Protein AF-A0A1B8Y2W3-F1 (afdb_monomer_lite)

Radius of gyration: 11.26 Å; chains: 1; bounding box: 24×29×20 Å

Structure (mmCIF, N/CA/C/O backbone):
data_AF-A0A1B8Y2W3-F1
#
_entry.id   AF-A0A1B8Y2W3-F1
#
loop_
_atom_site.group_PDB
_atom_site.id
_atom_site.type_symbol
_atom_site.label_atom_id
_atom_site.label_alt_id
_atom_site.label_comp_id
_atom_site.label_asym_id
_atom_site.label_entity_id
_atom_site.label_seq_id
_atom_site.pdbx_PDB_ins_code
_atom_site.Cartn_x
_atom_site.Cartn_y
_atom_site.Cartn_z
_atom_site.occupancy
_atom_site.B_iso_or_equiv
_atom_site.auth_seq_id
_atom_site.auth_comp_id
_atom_site.auth_asym_id
_atom_site.auth_atom_id
_atom_site.pdbx_PDB_model_num
ATOM 1 N N . ILE A 1 1 ? 2.433 -14.473 0.495 1.00 82.44 1 ILE A N 1
ATOM 2 C CA . ILE A 1 1 ? 1.674 -14.319 1.768 1.00 82.44 1 ILE A CA 1
ATOM 3 C C . ILE A 1 1 ? 1.274 -12.860 2.002 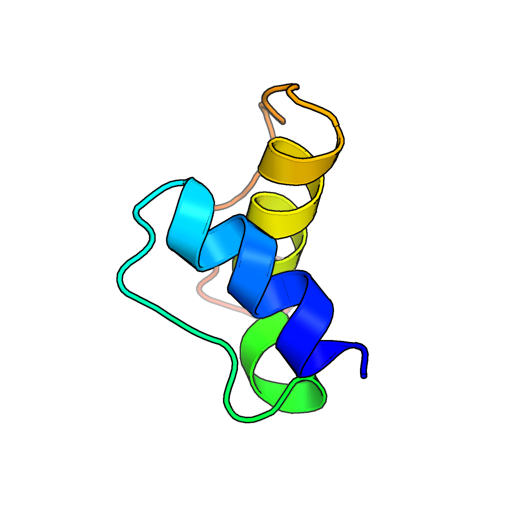1.00 82.44 1 ILE A C 1
ATOM 5 O O . ILE A 1 1 ? 0.117 -12.557 1.762 1.00 82.44 1 ILE A O 1
ATOM 9 N N . TYR A 1 2 ? 2.169 -11.943 2.404 1.00 88.25 2 TYR A N 1
ATOM 10 C CA . TYR A 1 2 ? 1.775 -10.544 2.688 1.00 88.25 2 TYR A CA 1
ATOM 11 C C . TYR A 1 2 ? 1.304 -9.762 1.453 1.00 88.25 2 TYR A C 1
ATOM 13 O O . TYR A 1 2 ? 0.315 -9.041 1.531 1.00 88.25 2 TYR A O 1
ATOM 21 N N . THR A 1 3 ? 1.952 -9.966 0.304 1.00 93.25 3 THR A N 1
ATOM 22 C CA . THR A 1 3 ? 1.529 -9.388 -0.981 1.00 93.25 3 THR A CA 1
ATOM 23 C C . THR A 1 3 ? 0.125 -9.840 -1.377 1.00 93.25 3 THR A C 1
ATOM 25 O O . THR A 1 3 ? -0.714 -9.017 -1.722 1.00 93.25 3 THR A O 1
ATOM 28 N N . ASP A 1 4 ? -0.152 -11.143 -1.289 1.00 93.19 4 ASP A N 1
ATOM 29 C CA . ASP A 1 4 ? -1.450 -11.713 -1.673 1.00 93.19 4 ASP A CA 1
ATOM 30 C C . ASP A 1 4 ? -2.567 -11.244 -0.739 1.00 93.19 4 ASP A C 1
ATOM 32 O O . ASP A 1 4 ? -3.651 -10.883 -1.194 1.00 93.19 4 ASP A O 1
ATOM 36 N N . TRP A 1 5 ? -2.281 -11.197 0.566 1.00 93.50 5 TRP A N 1
ATOM 37 C CA . TRP A 1 5 ? -3.193 -10.659 1.572 1.00 93.50 5 TRP A CA 1
ATOM 38 C C . TRP A 1 5 ? -3.529 -9.191 1.290 1.00 93.50 5 TRP A C 1
ATOM 40 O O . TRP A 1 5 ? -4.702 -8.842 1.216 1.00 93.50 5 TRP A O 1
ATOM 50 N N . ALA A 1 6 ? -2.530 -8.338 1.053 1.00 93.44 6 ALA A N 1
ATOM 51 C CA . ALA A 1 6 ? -2.769 -6.926 0.767 1.00 93.44 6 ALA A CA 1
ATOM 52 C C . ALA A 1 6 ? -3.537 -6.730 -0.552 1.00 93.44 6 ALA A C 1
ATOM 54 O O . ALA A 1 6 ? -4.520 -5.989 -0.604 1.00 93.44 6 ALA A O 1
ATOM 55 N N . ASN A 1 7 ? -3.151 -7.462 -1.602 1.00 94.00 7 ASN A N 1
ATOM 56 C CA . ASN A 1 7 ? -3.829 -7.425 -2.897 1.00 94.00 7 ASN A CA 1
ATOM 57 C C . ASN A 1 7 ? -5.284 -7.895 -2.818 1.00 94.00 7 ASN A C 1
ATOM 59 O O . ASN A 1 7 ? -6.122 -7.367 -3.545 1.00 94.00 7 ASN A O 1
ATOM 63 N N . HIS A 1 8 ? -5.614 -8.831 -1.924 1.00 93.62 8 HIS A N 1
ATOM 64 C CA . HIS A 1 8 ? -6.999 -9.230 -1.683 1.00 93.62 8 HIS A CA 1
ATOM 65 C C . HIS A 1 8 ? -7.865 -8.038 -1.237 1.00 93.62 8 HIS A C 1
ATOM 67 O O . HIS A 1 8 ? -8.949 -7.826 -1.785 1.00 93.62 8 HIS A O 1
ATOM 73 N N . TYR A 1 9 ? -7.379 -7.222 -0.298 1.00 91.62 9 TYR A N 1
ATOM 74 C CA . TYR A 1 9 ? -8.105 -6.038 0.178 1.00 91.62 9 TYR A CA 1
ATOM 75 C C . TYR A 1 9 ? -8.124 -4.901 -0.856 1.00 91.62 9 TYR A C 1
ATOM 77 O O . TYR A 1 9 ? -9.170 -4.278 -1.067 1.00 91.62 9 TYR A O 1
ATOM 85 N N . LEU A 1 10 ? -7.019 -4.669 -1.569 1.00 91.25 10 LEU A N 1
ATOM 86 C CA . LEU A 1 10 ? -6.965 -3.682 -2.657 1.00 91.25 10 LEU A CA 1
ATOM 87 C C . LEU A 1 10 ? -7.946 -4.030 -3.790 1.00 91.25 10 LEU A C 1
ATOM 89 O O . LEU A 1 10 ? -8.721 -3.180 -4.229 1.00 91.25 10 LEU A O 1
ATOM 93 N N . ALA A 1 11 ? -7.997 -5.297 -4.209 1.00 91.88 11 ALA A N 1
ATOM 94 C CA . ALA A 1 11 ? -8.938 -5.756 -5.228 1.00 91.88 11 ALA A CA 1
ATOM 95 C C . ALA A 1 11 ? -10.396 -5.643 -4.756 1.00 91.88 11 ALA A C 1
ATOM 97 O O . ALA A 1 11 ? -11.255 -5.178 -5.506 1.00 91.88 11 ALA A O 1
ATOM 98 N N . LYS A 1 12 ? -10.677 -6.007 -3.496 1.00 88.56 12 LYS A N 1
ATOM 99 C CA . LYS A 1 12 ? -12.019 -5.903 -2.897 1.00 88.56 12 LYS A CA 1
ATOM 100 C C . LYS A 1 12 ? -12.541 -4.461 -2.855 1.00 88.56 12 LYS A C 1
ATOM 102 O O . LYS A 1 12 ? -13.743 -4.250 -2.98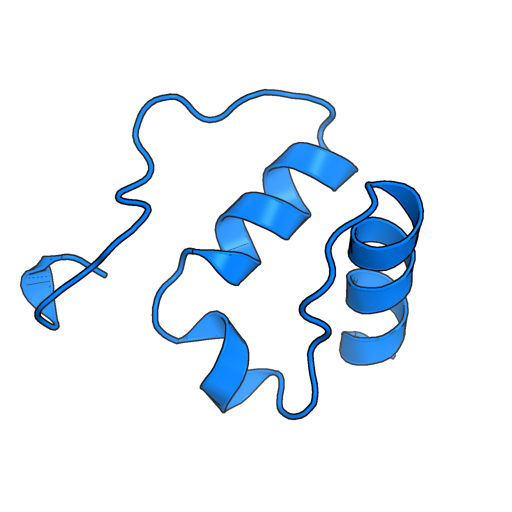0 1.00 88.56 12 LYS A O 1
ATOM 107 N N . SER A 1 13 ? -11.652 -3.485 -2.690 1.00 86.12 13 SER A N 1
ATOM 108 C CA . SER A 1 13 ? -11.981 -2.052 -2.653 1.00 86.12 13 SER A CA 1
ATOM 109 C C . SER A 1 13 ? -11.981 -1.376 -4.032 1.00 86.12 13 SER A C 1
ATOM 111 O O . SER A 1 13 ? -12.271 -0.186 -4.125 1.00 86.12 13 SER A O 1
ATOM 113 N N . GLY A 1 14 ? -11.696 -2.115 -5.111 1.00 87.12 14 GLY A N 1
ATOM 114 C CA . GLY A 1 14 ? -11.711 -1.595 -6.482 1.00 87.12 14 GLY A CA 1
ATOM 115 C C . GLY A 1 14 ? -10.446 -0.834 -6.895 1.00 87.12 14 GLY A C 1
ATOM 116 O O . GLY A 1 14 ? -10.463 -0.142 -7.917 1.00 87.12 14 GLY A O 1
ATOM 117 N N . HIS A 1 15 ? -9.346 -0.959 -6.144 1.00 87.31 15 HIS A N 1
ATOM 118 C CA . HIS A 1 15 ? -8.072 -0.354 -6.529 1.00 87.31 15 HIS A CA 1
ATOM 119 C C . HIS A 1 15 ? -7.532 -1.010 -7.806 1.00 87.31 15 HIS A C 1
ATOM 121 O O . HIS A 1 15 ? -7.459 -2.231 -7.934 1.00 87.31 15 HIS A O 1
ATOM 127 N N . LYS A 1 16 ? -7.126 -0.173 -8.768 1.00 81.12 16 LYS A N 1
ATOM 128 C CA . LYS A 1 16 ? -6.536 -0.622 -10.042 1.00 81.12 16 LYS A CA 1
ATOM 129 C C . LYS A 1 16 ? -5.055 -0.984 -9.910 1.00 81.12 16 LYS A C 1
ATOM 131 O O . LYS A 1 16 ? -4.524 -1.706 -10.750 1.00 81.12 16 LYS A O 1
ATOM 136 N N . ARG A 1 17 ? -4.382 -0.444 -8.890 1.00 85.25 17 ARG A N 1
ATOM 137 C CA . ARG A 1 17 ? -2.971 -0.694 -8.593 1.00 85.25 17 ARG A CA 1
ATOM 138 C C . ARG A 1 17 ? -2.881 -1.842 -7.590 1.00 85.25 17 ARG A C 1
ATOM 140 O O . ARG A 1 17 ? -3.502 -1.786 -6.537 1.00 85.25 17 ARG A O 1
ATOM 147 N N . LEU A 1 18 ? -2.113 -2.869 -7.939 1.00 89.75 18 LEU A N 1
ATOM 148 C CA . LEU A 1 18 ? -1.795 -4.004 -7.075 1.00 89.75 18 LEU A CA 1
ATOM 149 C C . LEU A 1 18 ? -0.294 -4.012 -6.782 1.00 89.75 18 LEU A C 1
ATOM 151 O O . LEU A 1 18 ? 0.498 -3.547 -7.606 1.00 89.75 18 LEU A O 1
ATOM 155 N N . ILE A 1 19 ? 0.078 -4.574 -5.636 1.00 92.31 19 ILE A N 1
ATOM 156 C CA . ILE A 1 19 ? 1.465 -4.760 -5.206 1.00 92.31 19 ILE A CA 1
ATOM 157 C C . ILE A 1 19 ? 2.108 -5.848 -6.056 1.00 92.31 19 ILE A C 1
ATOM 159 O O . ILE A 1 19 ? 1.607 -6.977 -6.115 1.00 92.31 19 ILE A O 1
ATOM 163 N N . LYS A 1 20 ? 3.240 -5.514 -6.670 1.00 92.62 20 LYS A N 1
ATOM 164 C CA . LYS A 1 20 ? 4.137 -6.447 -7.358 1.00 92.62 20 LYS A CA 1
ATOM 165 C C . LYS A 1 20 ? 5.387 -6.697 -6.526 1.00 92.62 20 LYS A C 1
ATOM 167 O O . LYS A 1 20 ? 5.796 -7.846 -6.383 1.00 92.62 20 LYS A O 1
ATOM 172 N N . ASP A 1 21 ? 5.943 -5.637 -5.947 1.00 91.88 21 ASP A N 1
ATOM 173 C CA . ASP A 1 21 ? 7.076 -5.687 -5.030 1.00 91.88 21 ASP A CA 1
ATOM 174 C C . ASP A 1 21 ? 6.701 -4.931 -3.759 1.00 91.88 21 ASP A C 1
ATOM 176 O O . ASP A 1 21 ? 6.604 -3.707 -3.749 1.00 91.88 21 ASP A O 1
ATOM 180 N N . LEU A 1 22 ? 6.493 -5.673 -2.671 1.00 88.31 22 LEU A N 1
ATOM 181 C CA . LEU A 1 22 ? 6.060 -5.090 -1.407 1.00 88.31 22 LEU A CA 1
ATOM 182 C C . LEU A 1 22 ? 7.060 -4.064 -0.870 1.00 88.31 22 LEU A C 1
ATOM 184 O O . LEU A 1 22 ? 6.629 -3.107 -0.245 1.00 88.31 22 LEU A O 1
ATOM 188 N N . GLN A 1 23 ? 8.364 -4.233 -1.097 1.00 88.50 23 GLN A N 1
ATOM 189 C CA . GLN A 1 23 ? 9.361 -3.292 -0.585 1.00 88.50 23 GLN A CA 1
ATOM 190 C C . GLN A 1 23 ? 9.325 -1.974 -1.360 1.00 88.50 23 GLN A C 1
ATOM 192 O O . GLN A 1 23 ? 9.445 -0.910 -0.757 1.00 88.50 23 GLN A O 1
ATOM 197 N N . GLN A 1 24 ? 9.123 -2.029 -2.678 1.00 90.50 24 GLN A N 1
ATOM 198 C CA . GLN A 1 24 ? 9.110 -0.833 -3.524 1.00 90.50 24 GLN A CA 1
ATOM 199 C C . GLN A 1 24 ? 7.745 -0.142 -3.558 1.00 90.50 24 GLN A C 1
ATOM 201 O O . GLN A 1 24 ? 7.669 1.079 -3.440 1.00 90.50 24 GLN A O 1
ATOM 206 N N . ASP A 1 25 ? 6.660 -0.903 -3.681 1.00 89.19 25 ASP A N 1
ATOM 207 C CA . ASP A 1 25 ? 5.325 -0.351 -3.936 1.00 89.19 25 ASP A CA 1
ATOM 208 C C . ASP A 1 25 ? 4.701 0.335 -2.713 1.00 89.19 25 ASP A C 1
ATOM 210 O O . ASP A 1 25 ? 3.781 1.131 -2.875 1.00 89.19 25 ASP A O 1
ATOM 214 N N . VAL A 1 26 ? 5.196 0.053 -1.502 1.00 88.69 26 VAL A N 1
ATOM 215 C CA . VAL A 1 26 ? 4.748 0.714 -0.259 1.00 88.69 26 VAL A CA 1
ATOM 216 C C . VAL A 1 26 ? 5.700 1.813 0.209 1.00 88.69 26 VAL A C 1
ATOM 218 O O . VAL A 1 26 ? 5.475 2.403 1.263 1.00 88.69 26 VAL A O 1
ATOM 221 N N . THR A 1 27 ? 6.777 2.070 -0.542 1.00 88.75 27 THR A N 1
ATOM 222 C CA . THR A 1 27 ? 7.848 2.984 -0.124 1.00 88.75 27 THR A CA 1
ATOM 223 C C . THR A 1 27 ? 7.306 4.384 0.153 1.00 88.75 27 THR A C 1
ATOM 225 O O . THR A 1 27 ? 7.684 4.983 1.150 1.00 88.75 27 THR A O 1
ATOM 228 N N . ASP A 1 28 ? 6.399 4.883 -0.688 1.00 85.88 28 ASP A N 1
ATOM 229 C CA . ASP A 1 28 ? 5.800 6.219 -0.5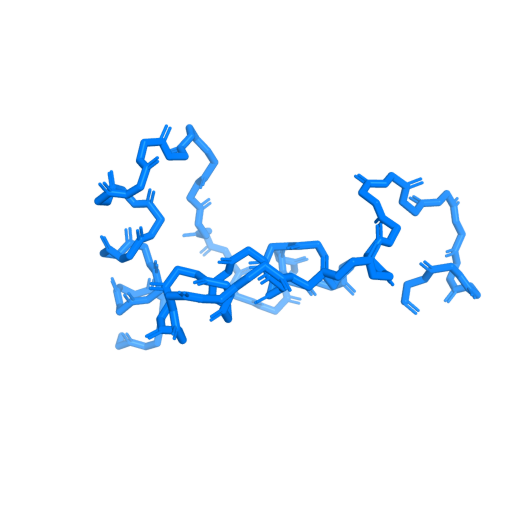81 1.00 85.88 28 ASP A CA 1
ATOM 230 C C . ASP A 1 28 ? 4.706 6.353 0.493 1.00 85.88 28 ASP A C 1
ATOM 232 O O . ASP A 1 28 ? 4.121 7.424 0.629 1.00 85.88 28 ASP A O 1
ATOM 236 N N . GLY A 1 29 ? 4.408 5.278 1.231 1.00 87.62 29 GLY A N 1
ATOM 237 C CA . GLY A 1 29 ? 3.407 5.256 2.297 1.00 87.62 29 GLY A CA 1
ATOM 238 C C . GLY A 1 29 ? 1.950 5.294 1.820 1.00 87.62 29 GLY A C 1
ATOM 239 O O . GLY A 1 29 ? 1.064 4.885 2.572 1.00 87.62 29 GLY A O 1
ATOM 240 N N . VAL A 1 30 ? 1.674 5.692 0.573 1.00 90.25 30 VAL A N 1
ATOM 241 C CA . VAL A 1 30 ? 0.308 5.861 0.047 1.00 90.25 30 VAL A CA 1
ATOM 242 C C . VAL A 1 30 ? -0.408 4.520 -0.008 1.00 90.25 30 VAL A C 1
ATOM 244 O O . VAL A 1 30 ? -1.487 4.358 0.559 1.00 90.25 30 VAL A O 1
ATOM 247 N N . LEU A 1 31 ? 0.229 3.527 -0.629 1.00 89.50 31 LEU A N 1
ATOM 248 C CA . LEU A 1 31 ? -0.374 2.208 -0.794 1.00 89.50 31 LEU A CA 1
ATOM 249 C C . LEU A 1 31 ? -0.524 1.473 0.549 1.00 89.50 31 LEU A C 1
ATOM 251 O O . LEU A 1 31 ? -1.478 0.727 0.759 1.00 89.50 31 LEU A O 1
ATOM 255 N N . LEU A 1 32 ? 0.405 1.713 1.482 1.00 91.06 32 LEU A N 1
ATOM 256 C CA . LEU A 1 32 ? 0.312 1.212 2.852 1.00 91.06 32 LEU A CA 1
ATOM 257 C C . LEU A 1 32 ? -0.918 1.789 3.558 1.00 91.06 32 LEU A C 1
ATOM 259 O O . LEU A 1 32 ? -1.688 1.048 4.171 1.00 91.06 32 LEU A O 1
ATOM 263 N N . ALA A 1 33 ? -1.117 3.098 3.448 1.00 91.38 33 ALA A N 1
ATOM 264 C CA . ALA A 1 33 ? -2.235 3.778 4.073 1.00 91.38 33 ALA A CA 1
ATOM 265 C C . ALA A 1 33 ? -3.579 3.351 3.454 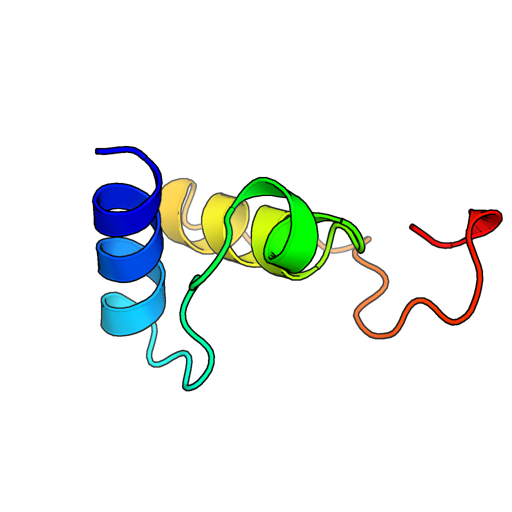1.00 91.38 33 ALA A C 1
ATOM 267 O O . ALA A 1 33 ? -4.544 3.126 4.183 1.00 91.38 33 ALA A O 1
ATOM 268 N N . GLU A 1 34 ? -3.632 3.121 2.138 1.00 89.06 34 GLU A N 1
ATOM 269 C CA . GLU A 1 34 ? -4.792 2.525 1.462 1.00 89.06 34 GLU A CA 1
ATOM 270 C C . GLU A 1 34 ? -5.152 1.147 2.039 1.00 89.06 34 GLU A C 1
ATOM 272 O O . GLU A 1 34 ? -6.315 0.905 2.367 1.00 89.06 34 GLU A O 1
ATOM 277 N N . ILE A 1 35 ? -4.168 0.262 2.237 1.00 91.69 35 ILE A N 1
ATOM 278 C CA . ILE A 1 35 ? -4.398 -1.064 2.837 1.00 91.69 35 ILE A CA 1
ATOM 279 C C . ILE A 1 35 ? -4.947 -0.929 4.261 1.00 91.69 35 ILE A C 1
ATOM 281 O O . ILE A 1 35 ? -5.906 -1.621 4.609 1.00 91.69 35 ILE A O 1
ATOM 285 N N . ILE A 1 36 ? -4.377 -0.034 5.076 1.00 91.38 36 ILE A N 1
ATOM 286 C CA . ILE A 1 36 ? -4.836 0.200 6.453 1.00 91.38 36 ILE A CA 1
ATOM 287 C C . ILE A 1 36 ? -6.288 0.681 6.458 1.00 91.38 36 ILE A C 1
ATOM 289 O O . ILE A 1 36 ? -7.096 0.110 7.186 1.00 91.38 36 ILE A O 1
ATOM 293 N N . GLN A 1 37 ? -6.647 1.656 5.617 1.00 91.56 37 GLN A N 1
ATOM 294 C CA . GLN A 1 37 ? -8.025 2.155 5.529 1.00 91.56 37 GLN A CA 1
ATOM 295 C C . GLN A 1 37 ? -9.017 1.045 5.169 1.00 91.56 37 GLN A C 1
ATOM 297 O O . GLN A 1 37 ? -10.091 0.943 5.761 1.00 91.56 37 GLN A O 1
ATOM 302 N N . VAL A 1 38 ? -8.654 0.179 4.217 1.00 90.69 38 VAL A N 1
ATOM 303 C CA . VAL A 1 38 ? -9.527 -0.916 3.777 1.00 90.69 38 VAL A CA 1
ATOM 304 C C . VAL A 1 38 ? -9.679 -1.991 4.860 1.00 90.69 38 VAL A C 1
ATOM 306 O O . VAL A 1 38 ? -10.767 -2.546 5.019 1.00 90.69 38 VAL A O 1
ATOM 309 N N . VAL A 1 39 ? -8.615 -2.296 5.607 1.00 91.12 39 VAL A N 1
ATOM 310 C CA . VAL A 1 39 ? -8.637 -3.319 6.668 1.00 91.12 39 VAL A CA 1
ATOM 311 C C . VAL A 1 39 ? -9.316 -2.808 7.940 1.00 91.12 39 VAL A C 1
ATOM 313 O O . VAL A 1 39 ? -10.084 -3.549 8.551 1.00 91.12 39 VAL A O 1
ATOM 316 N N . ALA A 1 40 ? -9.059 -1.557 8.324 1.00 92.06 40 ALA A N 1
ATOM 317 C CA . ALA A 1 40 ? -9.665 -0.913 9.489 1.00 92.06 40 ALA A CA 1
ATOM 318 C C . ALA A 1 40 ? -11.110 -0.459 9.230 1.00 92.06 40 ALA A C 1
ATOM 320 O O . ALA A 1 40 ? -11.856 -0.238 10.178 1.00 92.06 40 ALA A O 1
ATOM 321 N N . ASN A 1 41 ? -11.515 -0.344 7.959 1.00 89.88 41 ASN A N 1
ATOM 322 C CA . ASN A 1 41 ? -12.789 0.249 7.551 1.00 89.88 41 ASN A CA 1
ATOM 323 C C . ASN A 1 41 ? -12.970 1.679 8.106 1.00 89.88 41 ASN A C 1
ATOM 325 O O . ASN A 1 41 ? -14.077 2.100 8.443 1.00 89.88 41 ASN A O 1
ATOM 329 N N . GLU A 1 42 ? -11.864 2.419 8.183 1.00 92.38 42 GLU A N 1
ATOM 330 C CA . GLU A 1 42 ? -11.783 3.794 8.673 1.00 92.38 42 GLU A CA 1
ATOM 331 C C . GLU A 1 42 ? -11.010 4.655 7.674 1.00 92.38 42 GLU A C 1
ATOM 333 O O . GLU A 1 42 ? -10.091 4.187 6.999 1.00 92.38 42 GLU A O 1
ATOM 338 N N . LYS A 1 43 ? -11.390 5.930 7.569 1.00 87.88 43 LYS A N 1
ATOM 339 C CA . LYS A 1 43 ? -10.696 6.897 6.720 1.00 87.88 43 LYS A CA 1
ATOM 340 C C . LYS A 1 43 ? -9.583 7.564 7.523 1.00 87.88 43 LYS A C 1
ATOM 342 O O . LYS A 1 43 ? -9.831 8.049 8.621 1.00 87.88 43 LYS A O 1
ATOM 347 N N . ILE A 1 44 ? -8.386 7.635 6.952 1.00 88.12 44 ILE A N 1
ATOM 348 C CA . ILE A 1 44 ? -7.261 8.365 7.535 1.00 88.12 44 ILE A CA 1
ATOM 349 C C . ILE A 1 44 ? -7.232 9.742 6.865 1.00 88.12 44 ILE A C 1
ATOM 351 O O . ILE A 1 44 ? -7.101 9.846 5.646 1.00 88.12 44 ILE A O 1
ATOM 355 N N . GLU A 1 45 ? -7.419 10.805 7.645 1.00 85.31 45 GLU A N 1
ATOM 356 C CA . GLU A 1 45 ? -7.621 12.155 7.097 1.00 85.31 45 GLU A CA 1
ATOM 357 C C . GLU A 1 45 ? -6.313 12.850 6.677 1.00 85.31 45 GLU A C 1
ATOM 359 O O . GLU A 1 45 ? -6.328 13.648 5.742 1.00 85.31 45 GLU A O 1
ATOM 364 N N . ASP A 1 46 ? -5.177 12.468 7.268 1.00 85.06 46 ASP A N 1
ATOM 365 C CA . ASP A 1 46 ? -3.879 13.140 7.097 1.00 85.06 46 ASP A CA 1
ATOM 366 C C . ASP A 1 46 ? -2.883 12.361 6.212 1.00 85.06 46 ASP A C 1
ATOM 368 O O . ASP A 1 46 ? -1.686 12.299 6.496 1.00 85.06 46 ASP A O 1
ATOM 372 N N . ILE A 1 47 ? -3.355 11.747 5.118 1.00 86.88 47 ILE A N 1
ATOM 373 C CA . ILE A 1 47 ? -2.470 11.104 4.128 1.00 86.88 47 ILE A CA 1
ATOM 374 C C . ILE A 1 47 ? -2.114 12.089 3.015 1.00 86.88 47 ILE A C 1
ATOM 376 O O . ILE A 1 47 ? -2.981 12.603 2.303 1.00 86.88 47 ILE A O 1
ATOM 380 N N . ASN A 1 48 ? -0.817 12.266 2.766 1.00 85.94 48 ASN A N 1
ATOM 381 C CA . ASN A 1 48 ? -0.353 12.888 1.535 1.00 85.94 48 ASN A CA 1
ATOM 382 C C . ASN A 1 48 ? -0.487 11.908 0.357 1.00 85.94 48 ASN A C 1
ATOM 384 O O . ASN A 1 48 ? 0.374 11.063 0.148 1.00 85.94 48 ASN A O 1
ATOM 388 N N . GLY A 1 49 ? -1.547 12.036 -0.443 1.00 85.31 49 GLY A N 1
ATOM 389 C CA . GLY A 1 49 ? -1.784 11.150 -1.593 1.00 85.31 49 GLY A CA 1
ATOM 390 C C . GLY A 1 49 ? -0.827 11.339 -2.780 1.00 85.31 49 GLY A C 1
ATOM 391 O O . GLY A 1 49 ? -0.903 10.586 -3.749 1.00 85.31 49 GLY A O 1
ATOM 392 N N . CYS A 1 50 ? 0.049 12.349 -2.758 1.00 86.88 50 CYS A N 1
ATOM 393 C CA . CYS A 1 50 ? 1.020 12.591 -3.828 1.00 86.88 50 CYS A CA 1
ATOM 394 C C . CYS A 1 50 ? 2.349 13.136 -3.267 1.00 86.88 50 CYS A C 1
ATOM 396 O O . CYS A 1 50 ? 2.679 14.314 -3.466 1.00 86.88 50 CYS A O 1
ATOM 398 N N . PRO A 1 51 ? 3.124 12.305 -2.547 1.00 87.69 51 PRO A N 1
ATOM 399 C CA . PRO A 1 51 ? 4.427 12.697 -2.026 1.00 87.69 51 PRO A CA 1
ATOM 400 C C . PRO A 1 51 ? 5.401 12.989 -3.172 1.00 87.69 51 PRO A C 1
ATOM 402 O O . PRO A 1 51 ? 5.546 12.205 -4.108 1.00 87.69 51 PRO A O 1
ATOM 405 N N . LYS A 1 52 ? 6.073 14.145 -3.115 1.00 89.50 52 LYS A N 1
ATOM 406 C CA . LYS A 1 52 ? 7.009 14.607 -4.158 1.00 89.50 52 LYS A CA 1
ATOM 407 C C . LYS A 1 52 ? 8.471 14.486 -3.743 1.00 89.50 52 LYS A C 1
ATOM 409 O O . LYS A 1 52 ? 9.356 14.596 -4.588 1.00 89.50 52 LYS A O 1
ATOM 414 N N . ASN A 1 53 ? 8.745 14.315 -2.452 1.00 89.06 53 ASN A N 1
ATOM 415 C CA . ASN A 1 53 ? 10.093 14.168 -1.918 1.00 89.06 53 ASN A CA 1
ATOM 416 C C . ASN A 1 53 ? 10.103 13.269 -0.674 1.00 89.06 53 ASN A C 1
ATOM 418 O O . ASN A 1 53 ? 9.059 12.963 -0.110 1.00 89.06 53 ASN A O 1
ATOM 422 N N . ARG A 1 54 ? 11.301 12.867 -0.233 1.00 83.88 54 ARG A N 1
ATOM 423 C CA . ARG A 1 54 ? 11.472 11.940 0.898 1.00 83.88 54 ARG A CA 1
ATOM 424 C C . ARG A 1 54 ? 10.953 12.463 2.237 1.00 83.88 54 ARG A C 1
ATOM 426 O O . ARG A 1 54 ? 10.662 11.658 3.102 1.00 83.88 54 ARG A O 1
ATOM 433 N N . SER A 1 55 ? 10.845 13.778 2.414 1.00 88.00 55 SER A N 1
ATOM 434 C CA . SER A 1 55 ? 10.302 14.380 3.638 1.00 88.00 55 SER A CA 1
ATOM 435 C C . SER A 1 55 ? 8.770 14.383 3.674 1.00 88.00 55 SER A C 1
ATOM 437 O O . SER A 1 55 ? 8.191 14.79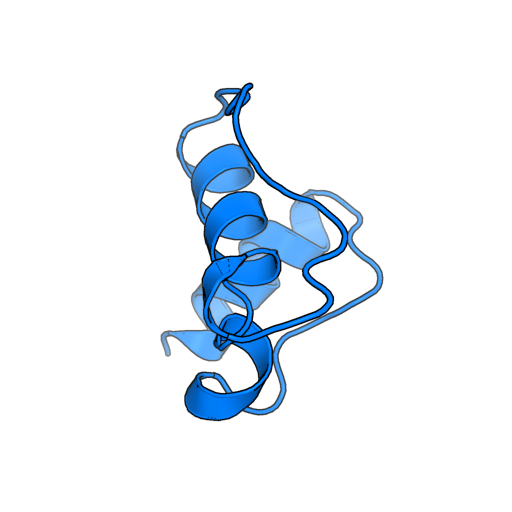2 4.672 1.00 88.00 55 SER A O 1
ATOM 439 N N . GLN A 1 56 ? 8.127 14.013 2.564 1.00 83.31 56 GLN A N 1
ATOM 440 C CA . GLN A 1 56 ? 6.676 13.978 2.382 1.00 83.31 56 GLN A CA 1
ATOM 441 C C . GLN A 1 56 ? 6.096 12.560 2.385 1.00 83.31 56 GLN A C 1
ATOM 443 O O . GLN A 1 56 ? 4.883 12.430 2.209 1.00 83.31 56 GLN A O 1
ATOM 448 N N . MET A 1 57 ? 6.969 11.556 2.497 1.00 75.50 57 MET A N 1
ATOM 449 C CA . MET A 1 57 ? 6.640 10.139 2.639 1.00 75.50 57 MET A CA 1
ATOM 450 C C . MET A 1 57 ? 6.372 9.809 4.105 1.00 75.50 57 MET A C 1
ATOM 452 O O . MET A 1 57 ? 7.071 10.401 4.961 1.00 75.50 57 MET A O 1
#

Foldseek 3Di:
DVQVVLQVLCVVVPNPDGDPDPVPVCQQVQSVQVSVCSVVVHDDPPQPNDDPDPVND

Sequence (57 aa):
IYTDWANHYLAKSGHKRLIKDLQQDVTDGVLLAEIIQVVANEKIEDINGCPKNRSQM

Secondary structure (DSSP, 8-state):
-HHHHHHHHHHHTT-S---S-HHHHTTTSHHHHHHHHHHHT---TT--SS--SGGG-

InterPro domains:
  IPR001715 Calponin homology domain [PF00307] (3-47)
  IPR001715 Calponin homology domain [PS50021] (1-57)
  IPR036872 CH domain superfamily 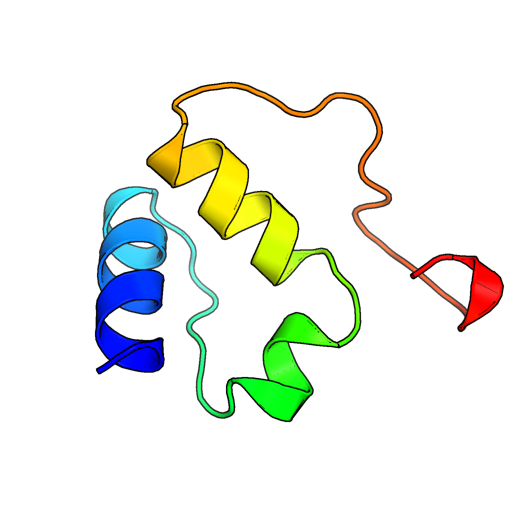[G3DSA:1.10.418.10] (1-57)
  IPR036872 CH domain superfamily [SSF47576] (1-57)
  IPR039041 Nav/unc-53 family [PTHR12784] (1-57)

Organism: Xenopus tropicalis (NCBI:txid8364)

pLDDT: mean 88.88, std 3.48, range [75.5, 94.0]